Protein AF-A0AAW9XAP4-F1 (afdb_monomer)

Mean predicted aligned error: 9.4 Å

Secondary structure (DSSP, 8-state):
-HHHHHHHHHHHHHHHHHHHHHHHHHHHHHHHHHT-HHHHHHIIIIIHHHHHHHHHHHHHHHHHH-SS------HHHHHHHHHHHH---HHHHSS-HHHHHHSHHHHHHTT--S-HHHHHHHHHHHHHHHTT-S-TTS-S-----

Radius of gyration: 26.51 Å; Cα contacts (8 Å, |Δi|>4): 75; chains: 1; bounding box: 55×33×63 Å

Organism: Escherichia coli (NCBI:txid562)

pLDDT: mean 87.52, std 8.42, range [58.91, 95.94]

Sequence (145 aa):
KEEWKAEKASLSGTQTIKAELEQAKIAIEQARRVGDLARMSELQYGKIPELEKQLEIATQSEGKTMRLLRNKVTDAEIAEVLARWTGIPVARMMESEREKLLRMEQDLHQRVIGQNEAVEAVSNAIRRSRAGLSDPNRPIGSFLF

Solvent-accessible surface area (backbone atoms only — not comparable to full-atom values): 8538 Å² total; per-residue (Å²): 115,66,66,61,52,51,52,50,50,52,52,51,51,48,51,49,46,52,51,51,42,52,50,48,54,53,48,38,55,50,24,61,75,75,63,40,63,67,62,28,49,48,37,65,73,45,53,45,55,52,42,51,52,53,46,50,56,46,51,58,49,49,76,76,66,58,81,89,63,87,86,74,91,44,73,67,59,56,36,50,56,49,19,73,74,68,70,49,56,48,72,71,70,72,46,56,66,67,62,52,63,73,42,39,54,63,63,46,50,77,76,43,85,72,62,62,69,60,47,49,55,52,47,52,40,43,49,36,34,75,69,63,78,44,67,87,93,50,74,64,65,86,85,89,133

InterPro domains:
  IPR027417 P-loop containing nucleoside triphosphate hydrolase [G3DSA:3.40.50.300] (69-145)
  IPR027417 P-loop containing nucleoside triphosphate hydrolase [SSF52540] (2-87)
  IPR027417 P-loop containing nucleoside triphosphate hydrolase [SSF52540] (88-145)
  IPR050130 ATP-dependent Clp protease/Chaperone ClpA/ClpB [PTHR11638] (19-145)

Structure (mmCIF, N/CA/C/O backbone):
data_AF-A0AAW9XAP4-F1
#
_entry.id   AF-A0AAW9XAP4-F1
#
loop_
_atom_site.group_PDB
_atom_site.id
_atom_site.type_symbol
_atom_site.label_atom_id
_atom_site.label_alt_id
_atom_site.label_comp_id
_atom_site.label_asym_id
_atom_site.label_entity_id
_atom_site.label_seq_id
_atom_site.pdbx_PDB_ins_code
_atom_site.Cartn_x
_atom_site.Cartn_y
_atom_site.Cartn_z
_atom_site.occupancy
_atom_site.B_iso_or_equiv
_atom_site.auth_seq_id
_atom_site.auth_comp_id
_atom_site.auth_asym_id
_atom_site.auth_atom_id
_atom_site.pdbx_PDB_model_num
ATOM 1 N N . LYS A 1 1 ? -14.483 15.145 -27.804 1.00 61.25 1 LYS A N 1
ATOM 2 C CA . LYS A 1 1 ? -14.022 13.940 -28.554 1.00 61.25 1 LYS A CA 1
ATOM 3 C C . LYS A 1 1 ? -12.526 13.997 -28.862 1.00 61.25 1 LYS A C 1
ATOM 5 O O . LYS A 1 1 ? -11.894 12.952 -28.799 1.00 61.25 1 LYS A O 1
ATOM 10 N N . GLU A 1 2 ? -11.970 15.167 -29.185 1.00 75.81 2 GLU A N 1
ATOM 11 C CA . GLU A 1 2 ? -10.530 15.327 -29.453 1.00 75.81 2 GLU A CA 1
ATOM 12 C C . GLU A 1 2 ? -9.663 15.132 -28.203 1.00 75.81 2 GLU A C 1
ATOM 14 O O . GLU A 1 2 ? -8.706 14.371 -28.268 1.00 75.81 2 GLU A O 1
ATOM 19 N N . GLU A 1 3 ? -10.063 15.674 -27.048 1.00 73.75 3 GLU A N 1
ATOM 20 C CA . GLU A 1 3 ? -9.334 15.495 -25.777 1.00 73.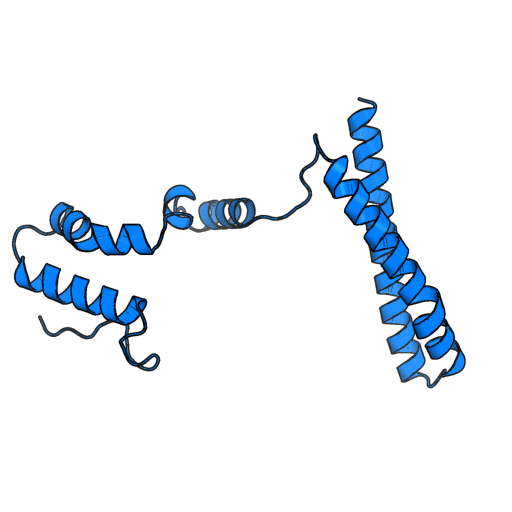75 3 GLU A CA 1
ATOM 21 C C . GLU A 1 3 ? -9.167 14.016 -25.385 1.00 73.75 3 GLU A C 1
ATOM 23 O O . GLU A 1 3 ? -8.063 13.574 -25.095 1.00 73.75 3 GLU A O 1
ATOM 28 N N . TRP A 1 4 ? -10.226 13.202 -25.488 1.00 77.56 4 TRP A N 1
ATOM 29 C CA . TRP A 1 4 ? -10.150 11.757 -25.218 1.00 77.56 4 TRP A CA 1
ATOM 30 C C . TRP A 1 4 ? -9.207 11.012 -26.175 1.00 77.56 4 TRP A C 1
ATOM 32 O O . TRP A 1 4 ? -8.500 10.091 -25.769 1.00 77.56 4 TRP A O 1
ATOM 42 N N . LYS A 1 5 ? -9.183 11.395 -27.460 1.00 79.62 5 LYS A N 1
ATOM 43 C CA . LYS A 1 5 ? -8.256 10.797 -28.433 1.00 79.62 5 LYS A CA 1
ATOM 44 C C . LYS A 1 5 ? -6.808 11.180 -28.122 1.00 79.62 5 LYS A C 1
ATOM 46 O O . LYS A 1 5 ? -5.938 10.324 -28.248 1.00 79.62 5 LYS A O 1
ATOM 51 N N . ALA A 1 6 ? -6.569 12.421 -27.699 1.00 78.50 6 ALA A N 1
ATOM 52 C CA . ALA A 1 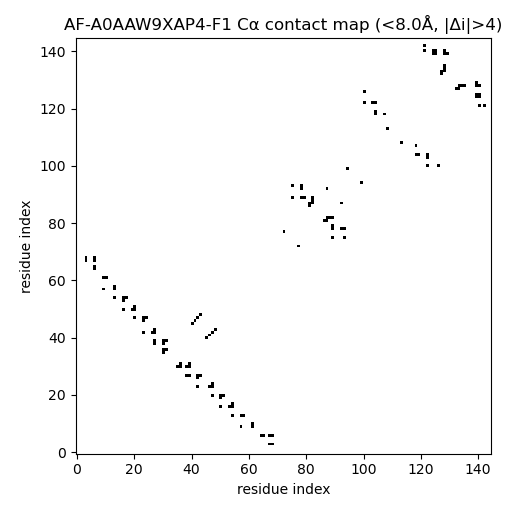6 ? -5.251 12.896 -27.290 1.00 78.50 6 ALA A CA 1
ATOM 53 C C . ALA A 1 6 ? -4.759 12.186 -26.016 1.00 78.50 6 ALA A C 1
ATOM 55 O O . ALA A 1 6 ? -3.637 11.684 -25.997 1.00 78.50 6 ALA A O 1
ATOM 56 N N . GLU A 1 7 ? -5.614 12.049 -24.997 1.00 73.94 7 GLU A N 1
ATOM 57 C CA . GLU A 1 7 ? -5.302 11.284 -23.780 1.00 73.94 7 GLU A CA 1
ATOM 58 C C . GLU A 1 7 ? -4.982 9.815 -24.105 1.00 73.94 7 GLU A C 1
ATOM 60 O O . GLU A 1 7 ? -3.968 9.279 -23.659 1.00 73.94 7 GLU A O 1
ATOM 65 N N . LYS A 1 8 ? -5.788 9.165 -24.955 1.00 79.56 8 LYS A N 1
ATOM 66 C CA . LYS A 1 8 ? -5.547 7.775 -25.373 1.00 79.56 8 LYS A CA 1
ATOM 67 C C . LYS A 1 8 ? -4.244 7.610 -26.164 1.00 79.56 8 LYS A C 1
ATOM 69 O O . LYS A 1 8 ? -3.553 6.610 -25.983 1.00 79.56 8 LYS A O 1
ATOM 74 N N . ALA A 1 9 ? -3.914 8.559 -27.039 1.00 80.75 9 ALA A N 1
ATOM 75 C CA . ALA A 1 9 ? -2.666 8.537 -27.800 1.00 80.75 9 ALA A CA 1
ATOM 76 C C . ALA A 1 9 ? -1.444 8.685 -26.881 1.00 80.75 9 ALA A C 1
ATOM 78 O O . ALA A 1 9 ? -0.481 7.937 -27.036 1.00 80.75 9 ALA A O 1
ATOM 79 N N . SER A 1 10 ? -1.521 9.581 -25.890 1.00 79.12 10 SER A N 1
ATOM 80 C CA . SER A 1 10 ? -0.480 9.752 -24.870 1.00 79.12 10 SER A CA 1
ATOM 81 C C . SER A 1 10 ? -0.247 8.455 -24.086 1.00 79.12 10 SER A C 1
ATOM 83 O O . SER A 1 10 ? 0.876 7.958 -24.032 1.00 79.12 10 SER A O 1
ATOM 85 N N . LEU A 1 11 ? -1.328 7.825 -23.604 1.00 79.12 11 LEU A N 1
ATOM 86 C CA . LEU A 1 11 ? -1.247 6.558 -22.870 1.00 79.12 11 LEU A CA 1
ATOM 87 C C . LEU A 1 11 ? -0.639 5.429 -23.715 1.00 79.12 11 LEU A C 1
ATOM 89 O O . LEU A 1 11 ? 0.183 4.653 -23.228 1.00 79.12 11 LEU A O 1
ATOM 93 N N . SER A 1 12 ? -1.040 5.335 -24.987 1.00 83.69 12 SER A N 1
ATOM 94 C CA . SER A 1 12 ? -0.496 4.336 -25.907 1.00 83.69 12 SER A CA 1
ATOM 95 C C . SER A 1 12 ? 1.006 4.529 -26.119 1.00 83.69 12 SER A C 1
ATOM 97 O O . SER A 1 12 ? 1.726 3.537 -26.151 1.00 83.69 12 SER A O 1
ATOM 99 N N . GLY A 1 13 ? 1.479 5.775 -26.229 1.00 85.06 13 GLY A N 1
ATOM 100 C CA . GLY A 1 13 ? 2.905 6.089 -26.364 1.00 85.06 13 GLY A CA 1
ATOM 101 C C . GLY A 1 13 ? 3.712 5.714 -25.119 1.00 85.06 13 GLY A C 1
ATOM 102 O O . GLY A 1 13 ? 4.763 5.084 -25.216 1.00 85.06 13 GLY A O 1
ATOM 103 N N . THR A 1 14 ? 3.196 6.007 -23.924 1.00 86.50 14 THR A N 1
ATOM 104 C CA . THR A 1 14 ? 3.836 5.577 -22.671 1.00 86.50 14 THR A CA 1
ATOM 105 C C . THR A 1 14 ? 3.877 4.052 -22.556 1.00 86.50 14 THR A C 1
ATOM 107 O O . THR A 1 14 ? 4.869 3.484 -22.096 1.00 86.50 14 THR A O 1
ATOM 110 N N . GLN A 1 15 ? 2.819 3.362 -22.995 1.00 87.19 15 GLN A N 1
ATOM 111 C CA . GLN A 1 15 ? 2.763 1.902 -22.982 1.00 87.19 15 GLN A CA 1
ATOM 112 C C . GLN A 1 15 ? 3.777 1.271 -23.946 1.00 87.19 15 GLN A C 1
ATOM 114 O O . GLN A 1 15 ? 4.417 0.287 -23.572 1.00 87.19 15 GLN A O 1
ATOM 119 N N . THR A 1 16 ? 3.973 1.836 -25.143 1.00 91.62 16 THR A N 1
ATOM 120 C CA . THR A 1 16 ? 4.997 1.349 -26.080 1.00 91.62 16 THR A CA 1
ATOM 121 C C . THR A 1 16 ? 6.405 1.563 -25.535 1.00 91.62 16 THR A C 1
ATOM 123 O O . THR A 1 16 ? 7.191 0.622 -25.553 1.00 91.62 16 THR A O 1
ATOM 126 N N . ILE A 1 17 ? 6.703 2.728 -24.943 1.00 90.88 17 ILE A N 1
ATOM 127 C CA . ILE A 1 17 ? 8.018 2.993 -24.327 1.00 90.88 17 ILE A CA 1
ATOM 128 C C . ILE A 1 17 ? 8.299 1.998 -23.188 1.00 90.88 17 ILE A C 1
ATOM 130 O O . ILE A 1 17 ? 9.394 1.444 -23.103 1.00 90.88 17 ILE A O 1
ATOM 134 N N . LYS A 1 18 ? 7.305 1.707 -22.332 1.00 90.19 18 LYS A N 1
ATOM 135 C CA . LYS A 1 18 ? 7.444 0.677 -21.283 1.00 90.19 18 LYS A CA 1
ATOM 136 C C . LYS A 1 18 ? 7.722 -0.709 -21.864 1.00 90.19 18 LYS A C 1
ATOM 138 O O . LYS A 1 18 ? 8.557 -1.429 -21.323 1.00 90.19 18 LYS A O 1
ATOM 143 N N . ALA A 1 19 ? 7.036 -1.083 -22.943 1.00 93.44 19 ALA A N 1
ATOM 144 C CA . ALA A 1 19 ? 7.246 -2.369 -23.602 1.00 93.44 19 ALA A CA 1
ATOM 145 C C . ALA A 1 19 ? 8.651 -2.475 -24.220 1.00 93.44 19 ALA A C 1
ATOM 147 O O . ALA A 1 19 ? 9.309 -3.502 -24.069 1.00 93.44 19 ALA A O 1
ATOM 148 N N . GLU A 1 20 ? 9.137 -1.408 -24.858 1.00 92.94 20 GLU A N 1
ATOM 149 C CA . GLU A 1 20 ? 10.491 -1.339 -25.416 1.00 92.94 20 GLU A CA 1
ATOM 150 C C . GLU A 1 20 ? 11.571 -1.398 -24.330 1.00 92.94 20 GLU A C 1
ATOM 152 O O . GLU A 1 20 ? 12.580 -2.085 -24.504 1.00 92.94 20 GLU A O 1
ATOM 157 N N . LEU A 1 21 ? 11.349 -0.728 -23.193 1.00 93.69 21 LEU A N 1
ATOM 158 C CA . LEU A 1 21 ? 12.241 -0.784 -22.035 1.00 93.69 21 LEU A CA 1
ATOM 159 C C . LEU A 1 21 ? 12.323 -2.205 -21.466 1.00 93.69 21 LEU A C 1
ATOM 161 O O . LEU A 1 21 ? 13.416 -2.693 -21.184 1.00 93.69 21 LEU A O 1
ATOM 165 N N . GLU A 1 22 ? 11.186 -2.888 -21.335 1.00 93.88 22 GLU A N 1
ATOM 166 C CA . GLU A 1 22 ? 11.151 -4.278 -20.876 1.00 93.88 22 GLU A CA 1
ATOM 167 C C . GLU A 1 22 ? 11.864 -5.212 -21.862 1.00 93.88 22 GLU A C 1
ATOM 169 O O . GLU A 1 22 ? 12.677 -6.044 -21.465 1.00 93.88 22 GLU A O 1
ATOM 174 N N . GLN A 1 23 ? 11.659 -5.021 -23.167 1.00 94.56 23 GLN A N 1
ATOM 175 C CA . GLN A 1 23 ? 12.400 -5.755 -24.193 1.00 94.56 23 GLN A CA 1
ATOM 176 C C . GLN A 1 23 ? 13.909 -5.511 -24.111 1.00 94.56 23 GLN A C 1
ATOM 178 O O . GLN A 1 23 ? 14.687 -6.453 -24.260 1.00 94.56 23 GLN A O 1
ATOM 183 N N . ALA A 1 24 ? 14.338 -4.272 -23.859 1.00 92.75 24 ALA A N 1
ATOM 184 C CA . ALA A 1 24 ? 15.748 -3.939 -23.683 1.00 92.75 24 ALA A CA 1
ATOM 185 C C . ALA A 1 24 ? 16.344 -4.619 -22.437 1.00 92.75 24 ALA A C 1
ATOM 187 O O . ALA A 1 24 ? 17.468 -5.122 -22.497 1.00 92.75 24 ALA A O 1
ATOM 188 N N . LYS A 1 25 ? 15.578 -4.711 -21.342 1.00 92.25 25 LYS A N 1
ATOM 189 C CA . LYS A 1 25 ? 15.963 -5.464 -20.137 1.00 92.25 25 LYS A CA 1
ATOM 190 C C . LYS A 1 25 ? 16.039 -6.966 -20.401 1.00 92.25 25 LYS A C 1
ATOM 192 O O . LYS A 1 25 ? 17.009 -7.602 -20.022 1.00 92.25 25 LYS A O 1
ATOM 197 N N . ILE A 1 26 ? 15.092 -7.551 -21.124 1.00 94.94 26 ILE A N 1
ATOM 198 C CA . ILE A 1 26 ? 15.183 -8.969 -21.505 1.00 94.94 26 ILE A CA 1
ATOM 199 C C . ILE A 1 26 ? 16.408 -9.206 -22.405 1.00 94.94 26 ILE A C 1
ATOM 201 O O . ILE A 1 26 ? 17.143 -10.178 -22.222 1.00 94.94 26 ILE A O 1
ATOM 205 N N . ALA A 1 27 ? 16.675 -8.299 -23.346 1.00 92.81 27 ALA A N 1
ATOM 206 C CA . ALA A 1 27 ? 17.818 -8.390 -24.246 1.00 92.81 27 ALA A CA 1
ATOM 207 C C . ALA A 1 27 ? 19.165 -8.297 -23.506 1.00 92.81 27 ALA A C 1
ATOM 209 O O . ALA A 1 27 ? 20.102 -8.999 -23.886 1.00 92.81 27 ALA A O 1
ATOM 210 N N . ILE A 1 28 ? 19.269 -7.504 -22.427 1.00 93.81 28 ILE A N 1
ATOM 211 C CA . ILE A 1 28 ? 20.492 -7.462 -21.607 1.00 93.81 28 ILE A CA 1
ATOM 212 C C . ILE A 1 28 ? 20.727 -8.791 -20.884 1.00 93.81 28 ILE A C 1
ATOM 214 O O . ILE A 1 28 ? 21.861 -9.268 -20.825 1.00 93.81 28 ILE A O 1
ATOM 218 N N . GLU A 1 29 ? 19.666 -9.438 -20.387 1.00 92.62 29 GLU A N 1
ATOM 219 C CA . GLU A 1 29 ? 19.779 -10.752 -19.755 1.00 92.62 29 GLU A CA 1
ATOM 220 C C . GLU A 1 29 ? 20.188 -11.827 -20.760 1.00 92.62 29 GLU A C 1
ATOM 222 O O . GLU A 1 29 ? 21.009 -12.689 -20.449 1.00 92.62 29 GLU A O 1
ATOM 227 N N . GLN A 1 30 ? 19.641 -11.777 -21.975 1.00 93.88 30 GLN A N 1
ATOM 228 C CA . GLN A 1 30 ? 20.016 -12.690 -23.052 1.00 93.88 30 GLN A CA 1
ATOM 229 C C . GLN A 1 30 ? 21.477 -12.495 -23.465 1.00 93.88 30 GLN A C 1
ATOM 231 O O . GLN A 1 30 ? 22.226 -13.471 -23.515 1.00 93.88 30 GLN A O 1
ATOM 236 N N . ALA A 1 31 ? 21.909 -11.250 -23.678 1.00 91.94 31 ALA A N 1
ATOM 237 C CA . ALA A 1 31 ? 23.296 -10.929 -24.002 1.00 91.94 31 ALA A CA 1
ATOM 238 C C . ALA A 1 31 ? 24.255 -11.389 -22.890 1.00 91.94 31 ALA A C 1
ATOM 240 O O . ALA A 1 31 ? 25.306 -11.962 -23.179 1.00 91.94 31 ALA A O 1
ATOM 241 N N . ARG A 1 32 ? 23.844 -11.272 -21.619 1.00 90.62 32 ARG A N 1
ATOM 242 C CA . ARG A 1 32 ? 24.590 -11.801 -20.468 1.00 90.62 32 ARG A CA 1
ATOM 243 C C . ARG A 1 32 ? 24.731 -13.322 -20.491 1.00 90.62 32 ARG A C 1
ATOM 245 O O . ARG A 1 32 ? 25.792 -13.825 -20.138 1.00 90.62 32 ARG A O 1
ATOM 252 N N . ARG A 1 33 ? 23.690 -14.058 -20.894 1.00 93.06 33 ARG A N 1
ATOM 253 C CA . ARG A 1 33 ? 23.729 -15.532 -20.993 1.00 93.06 33 ARG A CA 1
ATOM 254 C C . ARG A 1 33 ? 24.631 -16.019 -22.126 1.00 93.06 33 ARG A C 1
ATOM 256 O O . ARG A 1 33 ? 25.281 -17.044 -21.970 1.00 93.06 33 ARG A O 1
ATOM 263 N N . VAL A 1 34 ? 24.657 -15.299 -23.246 1.00 94.00 34 VAL A N 1
ATOM 264 C CA . VAL A 1 34 ? 25.459 -15.652 -24.433 1.00 94.00 34 VAL A CA 1
ATOM 265 C C . VAL A 1 34 ? 26.892 -15.097 -24.347 1.00 94.00 34 VAL A C 1
ATOM 267 O O . VAL A 1 34 ? 27.768 -15.542 -25.080 1.00 94.00 34 VAL A O 1
ATOM 270 N N . GLY A 1 35 ? 27.160 -14.173 -23.418 1.00 91.69 35 GLY A N 1
ATOM 271 C CA . GLY A 1 35 ? 28.481 -13.572 -23.217 1.00 91.69 35 GLY A CA 1
ATOM 272 C C . GLY A 1 35 ? 28.802 -12.427 -24.184 1.00 91.69 35 GLY A C 1
ATOM 273 O O . GLY A 1 35 ? 29.971 -12.096 -24.369 1.00 91.69 35 GLY A O 1
ATOM 274 N N . ASP A 1 36 ? 27.788 -11.810 -24.796 1.00 92.75 36 ASP A N 1
ATOM 275 C CA . ASP A 1 36 ? 27.963 -10.674 -25.708 1.00 92.75 36 ASP A CA 1
ATOM 276 C C . ASP A 1 36 ? 28.099 -9.355 -24.928 1.00 92.75 36 ASP A C 1
ATOM 278 O O . ASP A 1 36 ? 27.132 -8.634 -24.664 1.00 92.75 36 ASP A O 1
ATOM 282 N N . LEU A 1 37 ? 29.338 -9.045 -24.542 1.00 90.69 37 LEU A N 1
ATOM 283 C CA . LEU A 1 37 ? 29.680 -7.857 -23.757 1.00 90.69 37 LEU A CA 1
ATOM 284 C C . LEU A 1 37 ? 29.469 -6.541 -24.522 1.00 90.69 37 LEU A C 1
ATOM 286 O O . LEU A 1 37 ? 29.166 -5.517 -23.904 1.00 90.69 37 LEU A O 1
ATOM 290 N N . ALA A 1 38 ? 29.609 -6.554 -25.851 1.00 91.25 38 ALA A N 1
ATOM 291 C CA . ALA A 1 38 ? 29.421 -5.363 -26.674 1.00 91.25 38 ALA A CA 1
ATOM 292 C C . ALA A 1 38 ? 27.945 -4.953 -26.675 1.00 91.25 38 ALA A C 1
ATOM 294 O O . ALA A 1 38 ? 27.614 -3.804 -26.366 1.00 91.25 38 ALA A O 1
ATOM 295 N N . ARG A 1 39 ? 27.052 -5.921 -26.918 1.00 88.44 39 ARG A N 1
ATOM 296 C CA . ARG A 1 39 ? 25.607 -5.689 -26.905 1.00 88.44 39 ARG A CA 1
ATOM 297 C C . ARG A 1 39 ? 25.086 -5.331 -25.517 1.00 88.44 39 ARG A C 1
ATOM 299 O O . ARG A 1 39 ? 24.201 -4.485 -25.401 1.00 88.44 39 ARG A O 1
ATOM 306 N N . MET A 1 40 ? 25.646 -5.927 -24.462 1.00 91.69 40 MET A N 1
ATOM 307 C CA . MET A 1 40 ? 25.321 -5.545 -23.085 1.00 91.69 40 MET A CA 1
ATOM 308 C C . MET A 1 40 ? 25.639 -4.075 -22.810 1.00 91.69 40 MET A C 1
ATOM 310 O O . MET A 1 40 ? 24.780 -3.366 -22.293 1.00 91.69 40 MET A O 1
ATOM 314 N N . SER A 1 41 ? 26.838 -3.611 -23.175 1.00 91.88 41 SER A N 1
ATOM 315 C CA . SER A 1 41 ? 27.266 -2.228 -22.931 1.00 91.88 41 SER A CA 1
ATOM 316 C C . SER A 1 41 ? 26.396 -1.214 -23.684 1.00 91.88 41 SER A C 1
ATOM 318 O O . SER A 1 41 ? 25.938 -0.231 -23.100 1.00 91.88 41 SER A O 1
ATOM 320 N N . GLU A 1 42 ? 26.085 -1.489 -24.955 1.00 92.19 42 GLU A N 1
ATOM 321 C CA . GLU A 1 42 ? 25.204 -0.647 -25.776 1.00 92.19 42 GLU A CA 1
ATOM 322 C C . GLU A 1 42 ? 23.800 -0.509 -25.161 1.00 92.19 42 GLU A C 1
ATOM 324 O O . GLU A 1 42 ? 23.247 0.591 -25.075 1.00 92.19 42 GLU A O 1
ATOM 329 N N . LEU A 1 43 ? 23.219 -1.619 -24.694 1.00 91.56 43 LEU A N 1
ATOM 330 C CA . LEU A 1 43 ? 21.900 -1.607 -24.063 1.00 91.56 43 LEU A CA 1
ATOM 331 C C . LEU A 1 43 ? 21.933 -0.922 -22.693 1.00 91.56 43 LEU A C 1
ATOM 333 O O . LEU A 1 43 ? 21.051 -0.117 -22.404 1.00 91.56 43 LEU A O 1
ATOM 337 N N . GLN A 1 44 ? 22.945 -1.213 -21.873 1.00 90.06 44 GLN A N 1
ATOM 338 C CA . GLN A 1 44 ? 23.057 -0.719 -20.501 1.00 90.06 44 GLN A CA 1
ATOM 339 C C . GLN A 1 44 ? 23.323 0.784 -20.422 1.00 90.06 44 GLN A C 1
ATOM 341 O O . GLN A 1 44 ? 22.760 1.451 -19.559 1.00 90.06 44 GLN A O 1
ATOM 346 N N . TYR A 1 45 ? 24.181 1.311 -21.297 1.00 90.88 45 TYR A N 1
ATOM 347 C CA . TYR A 1 45 ? 24.624 2.707 -21.237 1.00 90.88 45 TYR A CA 1
ATOM 348 C C . TYR A 1 45 ? 24.033 3.592 -22.338 1.00 90.88 45 TYR A C 1
ATOM 350 O O . TYR A 1 45 ? 24.107 4.813 -22.224 1.00 90.88 45 TYR A O 1
ATOM 358 N N . GLY A 1 46 ? 23.445 3.008 -23.383 1.00 92.19 46 GLY A N 1
ATOM 359 C CA . GLY A 1 46 ? 22.771 3.743 -24.453 1.00 92.19 46 GLY A CA 1
ATOM 360 C C . GLY A 1 46 ? 21.256 3.645 -24.337 1.00 92.19 46 GLY A C 1
ATOM 361 O O . GLY A 1 46 ? 20.587 4.575 -23.889 1.00 92.19 46 GLY A O 1
ATOM 362 N N . LYS A 1 47 ? 20.712 2.491 -24.734 1.00 90.31 47 LYS A N 1
ATOM 363 C CA . LYS A 1 47 ? 19.274 2.354 -25.007 1.00 90.31 47 LYS A CA 1
ATOM 364 C C . LYS A 1 47 ? 18.394 2.389 -23.751 1.00 90.31 47 LYS A C 1
ATOM 366 O O . LYS A 1 47 ? 17.337 3.013 -23.774 1.00 90.31 47 LYS A O 1
ATOM 371 N N . ILE A 1 48 ? 18.799 1.729 -22.663 1.00 92.38 48 ILE A N 1
ATOM 372 C CA . ILE A 1 48 ? 18.011 1.687 -21.418 1.00 92.38 48 ILE A CA 1
ATOM 373 C C . ILE A 1 48 ? 17.903 3.084 -20.779 1.00 92.38 48 ILE A C 1
ATOM 375 O O . ILE A 1 48 ? 16.771 3.520 -20.565 1.00 92.38 48 ILE A O 1
ATOM 379 N N . PRO A 1 49 ? 19.003 3.833 -20.548 1.00 94.38 49 PRO A N 1
ATOM 380 C CA . PRO A 1 49 ? 18.916 5.180 -19.979 1.00 94.38 49 PRO A CA 1
ATOM 381 C C . PRO A 1 49 ? 18.108 6.158 -20.842 1.00 94.38 49 PRO A C 1
ATOM 383 O O . PRO A 1 49 ? 17.396 7.013 -20.315 1.00 94.38 49 PRO A O 1
ATOM 386 N N . GLU A 1 50 ? 18.193 6.037 -22.171 1.00 92.75 50 GLU A N 1
ATOM 387 C CA . GLU A 1 50 ? 17.397 6.854 -23.090 1.00 92.75 50 GLU A CA 1
ATOM 388 C C . GLU A 1 50 ? 15.895 6.576 -22.936 1.00 92.75 50 GLU A C 1
ATOM 390 O O . GLU A 1 50 ? 15.111 7.512 -22.756 1.00 92.75 50 GLU A O 1
ATOM 395 N N . LEU A 1 51 ? 15.499 5.299 -22.946 1.00 92.50 51 LEU A N 1
ATOM 396 C CA . LEU A 1 51 ? 14.105 4.883 -22.773 1.00 92.50 51 LEU A CA 1
ATOM 397 C C . LEU A 1 51 ? 13.563 5.238 -21.382 1.00 92.50 51 LEU A C 1
ATOM 399 O O . LEU A 1 51 ? 12.415 5.663 -21.270 1.00 92.50 51 LEU A O 1
ATOM 403 N N . GLU A 1 52 ? 14.374 5.125 -20.327 1.00 90.56 52 GLU A N 1
ATOM 404 C CA . GLU A 1 52 ? 13.996 5.548 -18.971 1.00 90.56 52 GLU A CA 1
ATOM 405 C C . GLU A 1 52 ? 13.734 7.056 -18.903 1.00 90.56 52 GLU A C 1
ATOM 407 O O . GLU A 1 52 ? 12.708 7.483 -18.369 1.00 90.56 52 GLU A O 1
ATOM 412 N N . LYS A 1 53 ? 14.599 7.868 -19.521 1.00 92.06 53 LYS A N 1
ATOM 413 C CA . LYS A 1 53 ? 14.413 9.322 -19.589 1.00 92.06 53 LYS A CA 1
ATOM 414 C C . LYS A 1 53 ? 13.167 9.704 -20.392 1.00 92.06 53 LYS A C 1
ATOM 416 O O . LYS A 1 53 ? 12.409 10.579 -19.976 1.00 92.06 53 LYS A O 1
ATOM 421 N N . GLN A 1 54 ? 12.936 9.056 -21.535 1.00 88.94 54 GLN A N 1
ATOM 422 C CA . GLN A 1 54 ? 11.728 9.273 -22.339 1.00 88.94 54 GLN A CA 1
ATOM 423 C C . GLN A 1 54 ? 10.463 8.883 -21.565 1.00 88.94 54 GLN A C 1
ATOM 425 O O . GLN A 1 54 ? 9.472 9.618 -21.591 1.00 88.94 54 GLN A O 1
ATOM 430 N N . LEU A 1 55 ? 10.509 7.772 -20.824 1.00 89.31 55 LEU A N 1
ATOM 431 C CA . LEU A 1 55 ? 9.408 7.315 -19.984 1.00 89.31 55 LEU A CA 1
ATOM 432 C C . LEU A 1 55 ? 9.092 8.308 -18.862 1.00 89.31 55 LEU A C 1
ATOM 434 O O . LEU A 1 55 ? 7.920 8.573 -18.590 1.00 89.31 55 LEU A O 1
ATOM 438 N N . GLU A 1 56 ? 10.112 8.875 -18.218 1.00 87.44 56 GLU A N 1
ATOM 439 C CA . GLU A 1 56 ? 9.928 9.866 -17.158 1.00 87.44 56 GLU A CA 1
ATOM 440 C C . GLU A 1 56 ? 9.250 11.139 -17.689 1.00 87.44 56 GLU A C 1
ATOM 442 O O . GLU A 1 56 ? 8.266 11.605 -17.110 1.00 87.44 56 GLU A O 1
ATOM 447 N N . ILE A 1 57 ? 9.702 11.651 -18.839 1.00 86.38 57 ILE A N 1
ATOM 448 C CA . ILE A 1 57 ? 9.110 12.826 -19.502 1.00 86.38 57 ILE A CA 1
ATOM 449 C C . ILE A 1 57 ? 7.646 12.562 -19.890 1.00 86.38 57 ILE A C 1
ATOM 451 O O . ILE A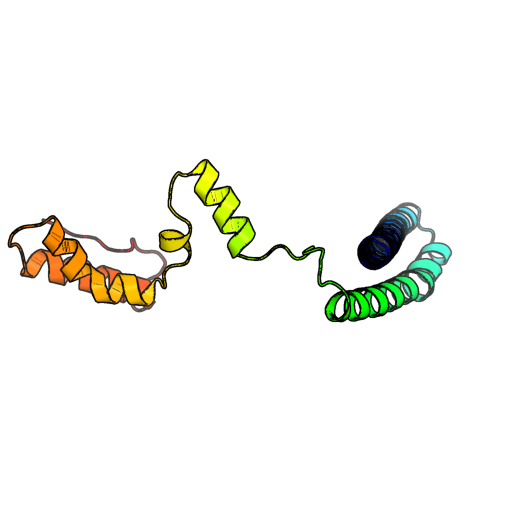 1 57 ? 6.772 13.406 -19.653 1.00 86.38 57 ILE A O 1
ATOM 455 N N . ALA A 1 58 ? 7.362 11.386 -20.458 1.00 83.56 58 ALA A N 1
ATOM 456 C CA . ALA A 1 58 ? 6.007 10.981 -20.821 1.00 83.56 58 ALA A CA 1
ATOM 457 C C . ALA A 1 58 ? 5.102 10.881 -19.580 1.00 83.56 58 ALA A C 1
ATOM 459 O O . ALA A 1 58 ? 4.017 11.463 -19.551 1.00 83.56 58 ALA A O 1
ATOM 460 N N . THR A 1 59 ? 5.584 10.256 -18.502 1.00 79.38 59 THR A N 1
ATOM 461 C CA . THR A 1 59 ? 4.825 10.069 -17.252 1.00 79.38 59 THR A CA 1
ATOM 462 C C . THR A 1 59 ? 4.550 11.397 -16.530 1.00 79.38 59 THR A C 1
ATOM 464 O O . THR A 1 59 ? 3.457 11.603 -15.996 1.00 79.38 59 THR A O 1
ATOM 467 N N . GLN A 1 60 ? 5.503 12.337 -16.528 1.00 77.75 60 GLN A N 1
ATOM 468 C CA . GLN A 1 60 ? 5.288 13.683 -15.977 1.00 77.75 60 GLN A CA 1
ATOM 469 C C . GLN A 1 60 ? 4.235 14.471 -16.768 1.00 77.75 60 GLN A C 1
ATOM 471 O O . GLN A 1 60 ? 3.450 15.221 -16.182 1.00 77.75 60 GLN A O 1
ATOM 476 N N . SER A 1 61 ? 4.196 14.282 -18.088 1.00 71.12 61 SER A N 1
ATOM 477 C CA . SER A 1 61 ? 3.206 14.912 -18.965 1.00 71.12 61 SER A CA 1
ATOM 478 C C . SER A 1 61 ? 1.807 14.324 -18.741 1.00 71.12 61 SER A C 1
ATOM 480 O O . SER A 1 61 ? 0.841 15.075 -18.609 1.00 71.12 61 SER A O 1
ATOM 482 N N . GLU A 1 62 ? 1.690 13.003 -18.566 1.00 66.56 62 GLU A N 1
ATOM 483 C CA . GLU A 1 62 ? 0.424 12.345 -18.202 1.00 66.56 62 GLU A CA 1
ATOM 484 C C . GLU A 1 62 ? -0.168 12.887 -16.892 1.00 66.56 62 GLU A C 1
ATOM 486 O O . GLU A 1 62 ? -1.373 13.121 -16.806 1.00 66.56 62 GLU A O 1
ATOM 491 N N . GLY A 1 63 ? 0.670 13.162 -15.885 1.00 61.38 63 GLY A N 1
ATOM 492 C CA . GLY A 1 63 ? 0.224 13.700 -14.595 1.00 61.38 63 GLY A CA 1
ATOM 493 C C . GLY A 1 63 ? -0.443 15.081 -14.664 1.00 61.38 63 GLY A C 1
ATOM 494 O O . GLY A 1 63 ? -1.199 15.423 -13.756 1.00 61.38 63 GLY A O 1
ATOM 495 N N . LYS A 1 64 ? -0.191 15.865 -15.723 1.00 60.75 64 LYS A N 1
ATOM 496 C CA . LYS A 1 64 ? -0.799 17.191 -15.943 1.00 60.75 64 LYS A CA 1
ATOM 497 C C . LYS A 1 64 ? -2.004 17.159 -16.887 1.00 60.75 64 LYS A C 1
ATOM 499 O O . LYS A 1 64 ? -2.849 18.046 -16.799 1.00 60.75 64 LYS A O 1
ATOM 504 N N . THR A 1 65 ? -2.078 16.177 -17.785 1.00 58.91 65 THR A N 1
ATOM 505 C CA . THR A 1 65 ? -3.037 16.180 -18.904 1.00 58.91 65 THR A CA 1
ATOM 506 C C . THR A 1 65 ? -4.224 15.235 -18.708 1.00 58.91 65 THR A C 1
ATOM 508 O O . THR A 1 65 ? -5.269 15.467 -19.306 1.00 58.91 65 THR A O 1
ATOM 511 N N . MET A 1 66 ? -4.114 14.199 -17.871 1.00 60.72 66 MET A N 1
ATOM 512 C CA . MET A 1 66 ? -5.165 13.182 -17.733 1.00 60.72 66 MET A CA 1
ATOM 513 C C . MET A 1 66 ? -6.329 13.665 -16.854 1.00 60.72 66 MET A C 1
ATOM 515 O O . MET A 1 66 ? -6.263 13.599 -15.623 1.00 60.72 66 MET A O 1
ATOM 519 N N . ARG A 1 67 ? -7.412 14.144 -17.481 1.00 63.94 67 ARG A N 1
ATOM 520 C CA . ARG A 1 67 ? -8.637 14.588 -16.792 1.00 63.94 67 ARG A CA 1
ATOM 521 C C . ARG A 1 67 ? -9.803 13.626 -17.006 1.00 63.94 67 ARG A C 1
ATOM 523 O O . ARG A 1 67 ? -10.628 13.489 -16.103 1.00 63.94 67 ARG A O 1
ATOM 530 N N . LEU A 1 68 ? -9.884 12.974 -18.170 1.00 68.88 68 LEU A N 1
ATOM 531 C CA . LEU A 1 68 ? -10.990 12.073 -18.518 1.00 68.88 68 LEU A CA 1
ATOM 532 C C . LEU A 1 68 ? -10.662 10.605 -18.223 1.00 68.88 68 LEU A C 1
ATOM 534 O O . LEU A 1 68 ? -11.566 9.845 -17.874 1.00 68.88 68 LEU A O 1
ATOM 538 N N . LEU A 1 69 ? -9.394 10.203 -18.329 1.00 66.50 69 LEU A N 1
ATOM 539 C CA . LEU A 1 69 ? -8.948 8.841 -18.049 1.00 66.50 69 LEU A CA 1
ATOM 540 C C . LEU A 1 69 ? -8.110 8.762 -16.765 1.00 66.50 69 LEU A C 1
ATOM 542 O O . LEU A 1 69 ? -7.034 9.344 -16.665 1.00 66.50 69 LEU A O 1
ATOM 546 N N . ARG A 1 70 ? -8.578 7.987 -15.782 1.00 67.69 70 ARG A N 1
ATOM 547 C CA . ARG A 1 70 ? -7.778 7.608 -14.609 1.00 67.69 70 ARG A CA 1
ATOM 548 C C . ARG A 1 70 ? -7.068 6.288 -14.894 1.00 67.69 70 ARG A C 1
ATOM 550 O O . ARG A 1 70 ? -7.722 5.277 -15.110 1.00 67.69 70 ARG A O 1
ATOM 557 N N . ASN A 1 71 ? -5.738 6.313 -14.915 1.00 71.12 71 ASN A N 1
ATOM 558 C CA . ASN A 1 71 ? -4.879 5.145 -15.146 1.00 71.12 71 ASN A CA 1
ATOM 559 C C . ASN A 1 71 ? -4.059 4.738 -13.905 1.00 71.12 71 ASN A C 1
ATOM 561 O O . ASN A 1 71 ? -3.239 3.825 -13.985 1.00 71.12 71 ASN A O 1
ATOM 565 N N . LYS A 1 72 ? -4.237 5.430 -12.772 1.00 74.94 72 LYS A N 1
ATOM 566 C CA . LYS A 1 72 ? -3.506 5.162 -11.531 1.00 74.94 72 LYS A CA 1
ATOM 567 C C . LYS A 1 72 ? -4.342 4.296 -10.607 1.00 74.94 72 LYS A C 1
ATOM 569 O O . LYS A 1 72 ? -5.344 4.773 -10.086 1.00 74.94 72 LYS A O 1
ATOM 574 N N . VAL A 1 73 ? -3.850 3.088 -10.346 1.00 82.25 73 VAL A N 1
ATOM 575 C CA . VAL A 1 73 ? -4.432 2.214 -9.331 1.00 82.25 73 VAL A CA 1
ATOM 576 C C . VAL A 1 73 ? -4.168 2.802 -7.953 1.00 82.25 73 VAL A C 1
ATOM 578 O O . VAL A 1 73 ? -3.016 2.990 -7.564 1.00 82.25 73 VAL A O 1
ATOM 581 N N . THR A 1 74 ? -5.242 3.138 -7.243 1.00 87.12 74 THR A N 1
ATOM 582 C CA . THR A 1 74 ? -5.197 3.690 -5.882 1.00 87.12 74 THR A CA 1
ATOM 583 C C . THR A 1 74 ? -5.791 2.707 -4.882 1.00 87.12 74 THR A C 1
ATOM 585 O O . THR A 1 74 ? -6.500 1.774 -5.260 1.00 87.12 74 THR A O 1
ATOM 588 N N . ASP A 1 75 ? -5.562 2.953 -3.593 1.00 86.25 75 ASP A N 1
ATOM 589 C CA . ASP A 1 75 ? -6.115 2.149 -2.497 1.00 86.25 75 ASP A CA 1
ATOM 590 C C . ASP A 1 75 ? -7.643 2.007 -2.587 1.00 86.25 75 ASP A C 1
ATOM 592 O O . ASP A 1 75 ? -8.194 0.963 -2.243 1.00 86.25 75 ASP A O 1
ATOM 596 N N . ALA A 1 76 ? -8.332 3.027 -3.113 1.00 85.06 76 ALA A N 1
ATOM 597 C CA . ALA A 1 76 ? -9.776 3.002 -3.324 1.00 85.06 76 ALA A CA 1
ATOM 598 C C . ALA A 1 76 ? -10.201 1.973 -4.388 1.00 85.06 76 ALA A C 1
ATOM 600 O O . ALA A 1 76 ? -11.197 1.278 -4.201 1.00 85.06 76 ALA A O 1
ATOM 601 N N . GLU A 1 77 ? -9.436 1.839 -5.477 1.00 85.38 77 GLU A N 1
ATOM 602 C CA . GLU A 1 77 ? -9.715 0.858 -6.535 1.00 85.38 77 GLU A CA 1
ATOM 603 C C . GLU A 1 77 ? -9.472 -0.569 -6.032 1.00 85.38 77 GLU A C 1
ATOM 605 O O . GLU A 1 77 ? -10.273 -1.470 -6.279 1.00 85.38 77 GLU A O 1
ATOM 610 N N . ILE A 1 78 ? -8.405 -0.765 -5.251 1.00 87.25 78 ILE A N 1
ATOM 611 C CA . ILE A 1 78 ? -8.114 -2.051 -4.605 1.00 87.25 78 ILE A CA 1
ATOM 612 C C . ILE A 1 78 ? -9.234 -2.413 -3.620 1.00 87.25 78 ILE A C 1
ATOM 614 O O . ILE A 1 78 ? -9.726 -3.546 -3.620 1.00 87.25 78 ILE A O 1
ATOM 618 N N . ALA A 1 79 ? -9.669 -1.451 -2.802 1.00 88.25 79 ALA A N 1
ATOM 619 C CA . ALA A 1 79 ? -10.741 -1.654 -1.840 1.00 88.25 79 ALA A CA 1
ATOM 620 C C . ALA A 1 79 ? -12.075 -1.989 -2.521 1.00 88.25 79 ALA A C 1
ATOM 622 O O . ALA A 1 79 ? -12.807 -2.830 -2.009 1.00 88.25 79 ALA A O 1
ATOM 623 N N . GLU A 1 80 ? -12.390 -1.405 -3.682 1.00 87.12 80 GLU A N 1
ATOM 624 C CA . GLU A 1 80 ? -13.605 -1.739 -4.436 1.00 87.12 80 GLU A CA 1
ATOM 625 C C . GLU A 1 80 ? -13.611 -3.206 -4.896 1.00 87.12 80 GLU A C 1
ATOM 627 O O . GLU A 1 80 ? -14.615 -3.911 -4.744 1.00 87.12 80 GLU A O 1
ATOM 632 N N . VAL A 1 81 ? -12.480 -3.689 -5.419 1.00 89.06 81 VAL A N 1
ATOM 633 C CA . VAL A 1 81 ? -12.336 -5.088 -5.846 1.00 89.06 81 VAL A CA 1
ATOM 634 C C . VAL A 1 81 ? -12.494 -6.033 -4.654 1.00 89.06 81 VAL A C 1
ATOM 636 O O . VAL A 1 81 ? -13.277 -6.984 -4.716 1.00 89.06 81 VAL A O 1
ATOM 639 N N . LEU A 1 82 ? -11.814 -5.745 -3.541 1.00 86.81 82 LEU A N 1
ATOM 640 C CA . LEU A 1 82 ? -11.911 -6.552 -2.323 1.00 86.81 82 LEU A CA 1
ATOM 641 C C . LEU A 1 82 ? -13.307 -6.507 -1.698 1.00 86.81 82 LEU A C 1
ATOM 643 O O . LEU A 1 82 ? -13.792 -7.534 -1.224 1.00 86.81 82 LEU A O 1
ATOM 647 N N . ALA A 1 83 ? -13.984 -5.361 -1.723 1.00 91.25 83 ALA A N 1
ATOM 648 C CA . ALA A 1 83 ? -15.352 -5.223 -1.239 1.00 91.25 83 ALA A CA 1
ATOM 649 C C . ALA A 1 83 ? -16.316 -6.104 -2.041 1.00 91.25 83 ALA A C 1
ATOM 651 O O . ALA A 1 83 ? -17.165 -6.780 -1.460 1.00 91.25 83 ALA A O 1
ATOM 652 N N . ARG A 1 84 ? -16.148 -6.168 -3.369 1.00 89.06 84 ARG A N 1
ATOM 653 C CA . ARG A 1 84 ? -16.955 -7.038 -4.239 1.00 89.06 84 ARG A CA 1
ATOM 654 C C . ARG A 1 84 ? -16.759 -8.521 -3.923 1.00 89.06 84 ARG A C 1
ATOM 656 O O . ARG A 1 84 ? -17.705 -9.290 -4.050 1.00 89.06 84 ARG A O 1
ATOM 663 N N . TRP A 1 85 ? -15.555 -8.924 -3.522 1.00 90.25 85 TRP A N 1
ATOM 664 C CA . TRP A 1 85 ? -15.251 -10.317 -3.181 1.00 90.25 85 TRP A CA 1
ATOM 665 C C . TRP A 1 85 ? -15.666 -10.696 -1.759 1.00 90.25 85 TRP A C 1
ATOM 667 O O . TRP A 1 85 ? -16.171 -11.791 -1.537 1.00 90.25 85 TRP A O 1
ATOM 677 N N . THR A 1 86 ? -15.443 -9.804 -0.794 1.00 90.69 86 THR A N 1
ATOM 678 C CA . THR A 1 86 ? -15.648 -10.076 0.640 1.00 90.69 86 THR A CA 1
ATOM 679 C C . THR A 1 86 ? -17.036 -9.684 1.141 1.00 90.69 86 THR A C 1
ATO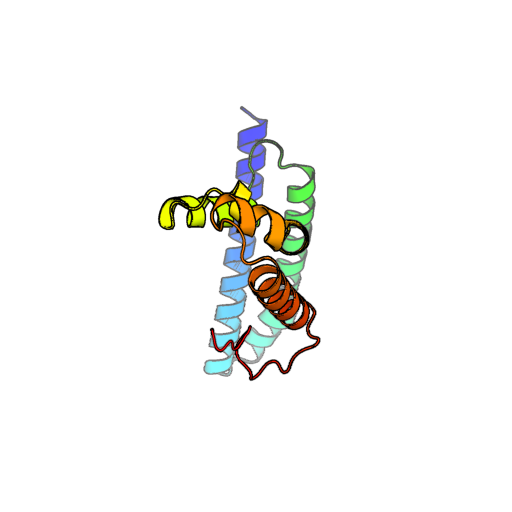M 681 O O . THR A 1 86 ? -17.444 -10.119 2.215 1.00 90.69 86 THR A O 1
ATOM 684 N N . GLY A 1 87 ? -17.754 -8.832 0.405 1.00 89.44 87 GLY A N 1
ATOM 685 C CA . GLY A 1 87 ? -19.002 -8.211 0.850 1.00 89.44 87 GLY A CA 1
ATOM 686 C C . GLY A 1 87 ? -18.813 -7.128 1.921 1.00 89.44 87 GLY A C 1
ATOM 687 O O . GLY A 1 87 ? -19.799 -6.578 2.411 1.00 89.44 87 GLY A O 1
ATOM 688 N N . ILE A 1 88 ? -17.573 -6.804 2.305 1.00 88.00 88 ILE A N 1
ATOM 689 C CA . ILE A 1 88 ? -17.284 -5.769 3.302 1.00 88.00 88 ILE A CA 1
ATOM 690 C C . ILE A 1 88 ? -17.334 -4.398 2.612 1.00 88.00 88 ILE A C 1
ATOM 692 O O . ILE A 1 88 ? -16.615 -4.188 1.638 1.00 88.00 88 ILE A O 1
ATOM 696 N N . PRO A 1 89 ? -18.139 -3.433 3.097 1.00 87.44 89 PRO A N 1
ATOM 697 C CA . PRO A 1 89 ? -18.205 -2.112 2.481 1.00 87.44 89 PRO A CA 1
ATOM 698 C C . PRO A 1 89 ? -16.852 -1.392 2.497 1.00 87.44 89 PRO A C 1
ATOM 700 O O . PRO A 1 89 ? -16.191 -1.355 3.536 1.00 87.44 89 PRO A O 1
ATOM 703 N N . VAL A 1 90 ? -16.505 -0.718 1.393 1.00 86.50 90 VAL A N 1
ATOM 704 C CA . VAL A 1 90 ? -15.273 0.090 1.263 1.00 86.50 90 VAL A CA 1
ATOM 705 C C . VAL A 1 90 ? -15.136 1.095 2.408 1.00 86.50 90 VAL A C 1
ATOM 707 O O . VAL A 1 90 ? -14.054 1.251 2.962 1.00 86.50 90 VAL A O 1
ATOM 710 N N . ALA A 1 91 ? -16.247 1.700 2.840 1.00 84.38 91 ALA A N 1
ATOM 711 C CA . ALA A 1 91 ? -16.268 2.625 3.972 1.00 84.38 91 ALA A CA 1
ATOM 712 C C . ALA A 1 91 ? -15.723 2.005 5.273 1.00 84.38 91 ALA A C 1
ATOM 714 O O . ALA A 1 91 ? -15.049 2.693 6.028 1.00 84.38 91 ALA A O 1
ATOM 715 N N . ARG A 1 92 ? -15.964 0.707 5.519 1.00 82.25 92 ARG A N 1
ATOM 716 C CA . ARG A 1 92 ? -15.409 -0.002 6.686 1.00 82.25 92 ARG A CA 1
ATOM 717 C C . ARG A 1 92 ? -13.952 -0.414 6.493 1.00 82.25 92 ARG A C 1
ATOM 719 O O . ARG A 1 92 ? -13.254 -0.625 7.477 1.00 82.25 92 ARG A O 1
ATOM 726 N N . MET A 1 93 ? -13.512 -0.590 5.248 1.00 82.31 93 MET A N 1
ATOM 727 C CA . MET A 1 93 ? -12.130 -0.959 4.926 1.00 82.31 93 MET A CA 1
ATOM 728 C C . MET A 1 93 ? -11.189 0.244 4.981 1.00 82.31 93 MET A C 1
ATOM 730 O O . MET A 1 93 ? -10.054 0.110 5.418 1.00 82.31 93 MET A O 1
ATOM 734 N N . MET A 1 94 ? -11.672 1.408 4.546 1.00 83.62 94 MET A N 1
ATOM 735 C CA . MET A 1 94 ? -10.930 2.670 4.565 1.00 83.62 94 MET A CA 1
ATOM 736 C C . MET A 1 94 ? -11.060 3.425 5.894 1.00 83.62 94 MET A C 1
ATOM 738 O O . MET A 1 94 ? -10.457 4.484 6.057 1.00 83.62 94 MET A O 1
ATOM 742 N N . GLU A 1 95 ? -11.858 2.913 6.833 1.00 85.06 95 GLU A N 1
ATOM 743 C CA . GLU A 1 95 ? -11.990 3.498 8.163 1.00 85.06 95 GLU A CA 1
ATOM 744 C C . GLU A 1 95 ? -10.640 3.490 8.891 1.00 85.06 95 GLU A C 1
ATOM 746 O O . GLU A 1 95 ? -9.912 2.496 8.896 1.00 85.06 95 GLU A O 1
ATOM 751 N N . SER A 1 96 ? -10.324 4.607 9.547 1.00 88.69 96 SER A N 1
ATOM 752 C CA . SER A 1 96 ? -9.120 4.733 10.361 1.00 88.69 96 SER A CA 1
ATOM 753 C C . SER A 1 96 ? -9.140 3.709 11.497 1.00 88.69 96 SER A C 1
ATOM 755 O O . SER A 1 96 ? -9.981 3.778 12.397 1.00 88.69 96 SER A O 1
ATOM 757 N N . GLU A 1 97 ? -8.171 2.787 11.497 1.00 88.19 97 GLU A N 1
ATOM 758 C CA . GLU A 1 97 ? -8.021 1.785 12.562 1.00 88.19 97 GLU A CA 1
ATOM 759 C C . GLU A 1 97 ? -7.959 2.461 13.939 1.00 88.19 97 GLU A C 1
ATOM 761 O O . GLU A 1 97 ? -8.584 1.998 14.889 1.00 88.19 97 GLU A O 1
ATOM 766 N N . ARG A 1 98 ? -7.306 3.626 14.035 1.00 88.62 98 ARG A N 1
ATOM 767 C CA . ARG A 1 98 ? -7.257 4.426 15.264 1.00 88.62 98 ARG A CA 1
ATOM 768 C C . ARG A 1 98 ? -8.650 4.799 15.772 1.00 88.62 98 ARG A C 1
ATOM 770 O O . ARG A 1 98 ? -8.929 4.617 16.954 1.00 88.62 98 ARG A O 1
ATOM 777 N N . GLU A 1 99 ? -9.510 5.348 14.918 1.00 89.31 99 GLU A N 1
ATOM 778 C CA . GLU A 1 99 ? -10.857 5.770 15.328 1.00 89.31 99 GLU A CA 1
ATOM 779 C C . GLU A 1 99 ? -11.724 4.582 15.735 1.00 8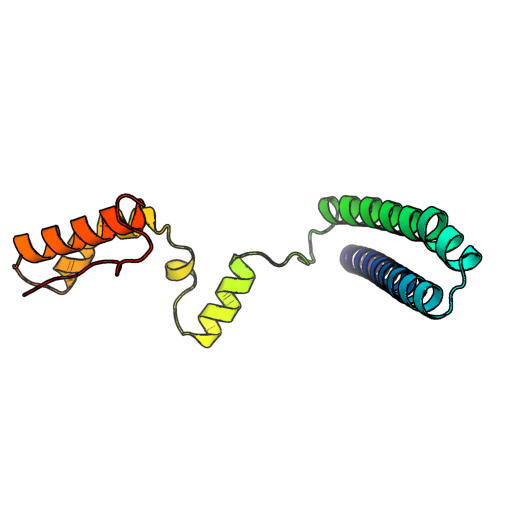9.31 99 GLU A C 1
ATOM 781 O O . GLU A 1 99 ? -12.504 4.683 16.684 1.00 89.31 99 GLU A O 1
ATOM 786 N N . LYS A 1 100 ? -11.551 3.448 15.053 1.00 91.44 100 LYS A N 1
ATOM 787 C CA . LYS A 1 100 ? -12.210 2.188 15.392 1.00 91.44 100 LYS A CA 1
ATOM 788 C C . LYS A 1 100 ? -11.773 1.665 16.762 1.00 91.44 100 LYS A C 1
ATOM 790 O O . LYS A 1 100 ? -12.600 1.222 17.550 1.00 91.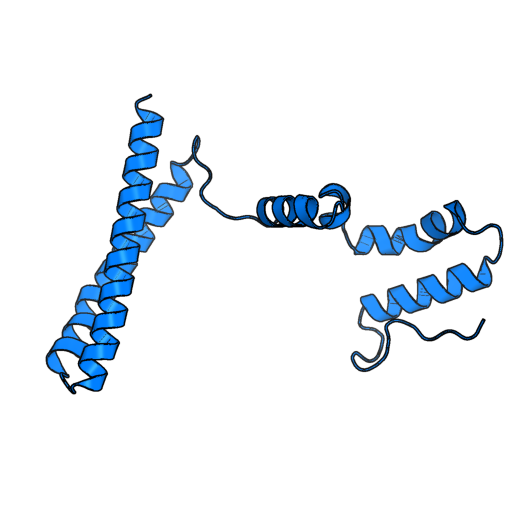44 100 LYS A O 1
ATOM 795 N N . LEU A 1 101 ? -10.482 1.754 17.087 1.00 92.81 101 LEU A N 1
ATOM 796 C CA . LEU A 1 101 ? -9.959 1.355 18.398 1.00 92.81 101 LEU A CA 1
ATOM 797 C C . LEU A 1 101 ? -10.432 2.278 19.533 1.00 92.81 101 LEU A C 1
ATOM 799 O O . LEU A 1 101 ? -10.669 1.805 20.646 1.00 92.81 101 LEU A O 1
ATOM 803 N N . LEU A 1 102 ? -10.575 3.579 19.263 1.00 91.69 102 LEU A N 1
ATOM 804 C CA . LEU A 1 102 ? -11.086 4.552 20.237 1.00 91.69 102 LEU A CA 1
ATOM 805 C C . LEU A 1 102 ? -12.571 4.335 20.554 1.00 91.69 102 LEU A C 1
ATOM 807 O O . LEU A 1 102 ? -12.975 4.522 21.695 1.00 91.69 102 LEU A O 1
ATOM 811 N N . ARG A 1 103 ? -13.368 3.910 19.568 1.00 93.69 103 ARG A N 1
ATOM 812 C CA . ARG A 1 103 ? -14.805 3.626 19.729 1.00 93.69 103 ARG A CA 1
ATOM 813 C C . ARG A 1 103 ? -15.119 2.171 20.090 1.00 93.69 103 ARG A C 1
ATOM 815 O O . ARG A 1 103 ? -16.281 1.833 20.284 1.00 93.69 103 ARG A O 1
ATOM 822 N N . MET A 1 104 ? -14.100 1.321 20.234 1.00 94.06 104 MET A N 1
ATOM 823 C CA . MET A 1 104 ? -14.268 -0.125 20.413 1.00 94.06 104 MET A CA 1
ATOM 824 C C . MET A 1 104 ? -15.193 -0.503 21.576 1.00 94.06 104 MET A C 1
ATOM 826 O O . MET A 1 104 ? -16.027 -1.383 21.410 1.00 94.06 104 MET A O 1
ATOM 830 N N . GLU A 1 105 ? -15.074 0.150 22.733 1.00 94.69 105 GLU A N 1
ATOM 831 C CA . GLU A 1 105 ? -15.915 -0.135 23.911 1.00 94.69 105 GLU A CA 1
ATOM 832 C C . GLU A 1 105 ? -17.382 0.202 23.646 1.00 94.69 105 GLU A C 1
ATOM 834 O O . GLU A 1 105 ? -18.277 -0.580 23.967 1.00 94.69 105 GLU A O 1
ATOM 839 N N . GLN A 1 106 ? -17.627 1.343 23.000 1.00 94.50 106 GLN A N 1
ATOM 840 C CA . GLN A 1 106 ? -18.966 1.783 22.628 1.00 94.50 106 GLN A CA 1
ATOM 841 C C . GLN A 1 106 ? -19.602 0.819 21.620 1.00 94.50 106 GLN A C 1
ATOM 843 O O . GLN A 1 106 ? -20.762 0.442 21.780 1.00 94.50 106 GLN A O 1
ATOM 848 N N . ASP A 1 107 ? -18.843 0.383 20.614 1.00 94.19 107 ASP A N 1
ATOM 849 C CA . ASP A 1 107 ? -19.289 -0.619 19.639 1.00 94.19 107 ASP A CA 1
ATOM 850 C C . ASP A 1 107 ? -19.511 -1.994 20.302 1.00 94.19 107 ASP A C 1
ATOM 852 O O . ASP A 1 107 ? -20.471 -2.696 19.979 1.00 94.19 107 ASP A O 1
ATOM 856 N N . LEU A 1 108 ? -18.666 -2.330 21.285 1.00 95.25 108 LEU A N 1
ATOM 857 C CA . LEU A 1 108 ? -18.818 -3.372 22.308 1.00 95.25 108 LEU A CA 1
ATOM 858 C C . LEU A 1 108 ? -20.245 -3.442 22.862 1.00 95.25 108 LEU A C 1
ATOM 860 O O . LEU A 1 108 ? -21.000 -4.409 22.695 1.00 95.25 108 LEU A O 1
ATOM 864 N N . HIS A 1 109 ? -20.606 -2.346 23.517 1.00 95.94 109 HIS A N 1
ATOM 865 C CA . HIS A 1 109 ? -21.835 -2.204 24.282 1.00 95.94 109 HIS A CA 1
ATOM 866 C C . HIS A 1 109 ? -23.108 -2.124 23.439 1.00 95.94 109 HIS A C 1
ATOM 868 O O . HIS A 1 109 ? -24.196 -2.346 23.965 1.00 95.94 109 HIS A O 1
ATOM 874 N N . GLN A 1 110 ? -23.007 -1.898 22.124 1.00 95.75 110 GLN A N 1
ATOM 875 C CA . GLN A 1 110 ? -24.164 -2.034 21.227 1.00 95.75 110 GLN A CA 1
ATOM 876 C C . GLN A 1 110 ? -24.692 -3.476 21.173 1.00 95.75 110 GLN A C 1
ATOM 878 O O . GLN A 1 110 ? -25.848 -3.698 20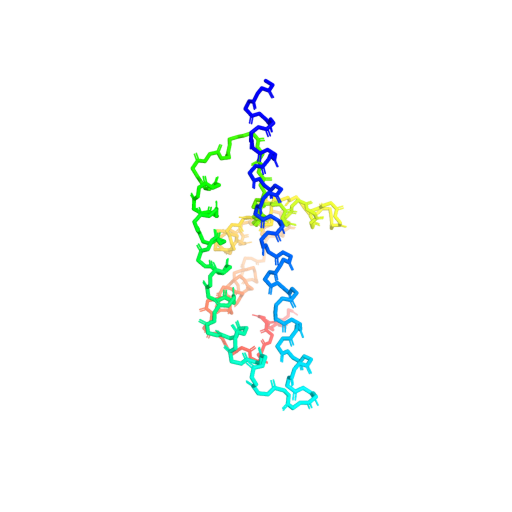.817 1.00 95.75 110 GLN A O 1
ATOM 883 N N . ARG A 1 111 ? -23.848 -4.465 21.499 1.00 95.25 111 ARG A N 1
ATOM 884 C CA . ARG A 1 111 ? -24.200 -5.893 21.467 1.00 95.25 111 ARG A CA 1
ATOM 885 C C . ARG A 1 111 ? -24.060 -6.581 22.822 1.00 95.25 111 ARG A C 1
ATOM 887 O O . ARG A 1 111 ? -24.730 -7.584 23.048 1.00 95.25 111 ARG A O 1
ATOM 894 N N . VAL A 1 112 ? -23.197 -6.071 23.699 1.00 94.12 112 VAL A N 1
ATOM 895 C CA . VAL A 1 112 ? -22.927 -6.636 25.026 1.00 94.12 112 VAL A CA 1
ATOM 896 C C . VAL A 1 112 ? -23.559 -5.758 26.100 1.00 94.12 112 VAL A C 1
ATOM 898 O O . VAL A 1 112 ? -23.173 -4.606 26.294 1.00 94.12 112 VAL A O 1
ATOM 901 N N . ILE A 1 113 ? -24.524 -6.320 26.823 1.00 93.75 113 ILE A N 1
ATOM 902 C CA . ILE A 1 113 ? -25.207 -5.636 27.922 1.00 93.75 113 ILE A CA 1
ATOM 903 C C . ILE A 1 113 ? -24.452 -5.926 29.225 1.00 93.75 113 ILE A C 1
ATOM 905 O O . ILE A 1 113 ? -24.283 -7.085 29.603 1.00 93.75 113 ILE A O 1
ATOM 909 N N . GLY A 1 114 ? -24.022 -4.873 29.924 1.00 93.56 114 GLY A N 1
ATOM 910 C CA . GLY A 1 114 ? -23.218 -4.984 31.144 1.00 93.56 114 GLY A CA 1
ATOM 911 C C . GLY A 1 114 ? -21.768 -5.393 30.865 1.00 93.56 114 GLY A C 1
ATOM 912 O O . GLY A 1 114 ? -21.219 -5.060 29.819 1.00 93.56 114 GLY A O 1
ATOM 913 N N . GLN A 1 115 ? -21.149 -6.111 31.813 1.00 94.00 115 GLN A N 1
ATOM 914 C CA . GLN A 1 115 ? -19.765 -6.609 31.709 1.00 94.00 115 GLN A CA 1
ATOM 915 C C . GLN A 1 115 ? -18.721 -5.512 31.425 1.00 94.00 115 GLN A C 1
ATOM 917 O O . GLN A 1 115 ? -17.758 -5.735 30.695 1.00 94.00 115 GLN A O 1
ATOM 922 N N . ASN A 1 116 ? -18.908 -4.326 32.018 1.00 94.44 116 ASN A N 1
ATOM 923 C CA . ASN A 1 116 ? -18.065 -3.151 31.767 1.00 94.44 116 ASN A CA 1
ATOM 924 C C . ASN A 1 116 ? -16.571 -3.453 31.969 1.00 94.44 116 ASN A C 1
ATOM 926 O O . ASN A 1 116 ? -15.762 -3.127 31.108 1.00 94.44 116 ASN A O 1
ATOM 930 N N . GLU A 1 117 ? -16.220 -4.152 33.053 1.00 94.12 117 GLU A N 1
ATOM 931 C CA . GLU A 1 117 ? -14.832 -4.518 33.362 1.00 94.12 117 GLU A CA 1
ATOM 932 C C . GLU A 1 117 ? -14.215 -5.437 32.295 1.00 94.12 117 GLU A C 1
ATOM 934 O O . GLU A 1 117 ? -13.087 -5.217 31.857 1.00 94.12 117 GLU A O 1
ATOM 939 N N . ALA A 1 118 ? -14.964 -6.434 31.812 1.00 95.06 118 ALA A N 1
ATOM 940 C CA . ALA A 1 118 ? -14.481 -7.341 30.774 1.00 95.06 118 ALA A CA 1
ATOM 941 C C . ALA A 1 118 ? -14.291 -6.613 29.432 1.00 95.06 118 ALA A C 1
ATOM 943 O O . ALA A 1 118 ? -13.276 -6.805 28.758 1.00 95.06 118 ALA A O 1
ATOM 944 N N . VAL A 1 119 ? -15.243 -5.753 29.053 1.00 95.62 119 VAL A N 1
ATOM 945 C CA . VAL A 1 119 ? -15.171 -4.956 27.817 1.00 95.62 119 VAL A CA 1
ATOM 946 C C . VAL A 1 119 ? -13.991 -3.982 27.862 1.00 95.62 119 VAL A C 1
ATOM 948 O O . VAL A 1 119 ? -13.238 -3.889 26.887 1.00 95.62 119 VAL A O 1
ATOM 951 N N . GLU A 1 120 ? -13.777 -3.311 28.994 1.00 94.75 120 GLU A N 1
ATOM 952 C CA . GLU A 1 120 ? -12.646 -2.407 29.210 1.00 94.75 120 GLU A CA 1
ATOM 953 C C . GLU A 1 120 ? -11.306 -3.161 29.164 1.00 94.75 120 GLU A C 1
ATOM 955 O O . GLU A 1 120 ? -10.382 -2.748 28.456 1.00 94.75 120 GLU A O 1
ATOM 960 N N . ALA A 1 121 ? -11.193 -4.306 29.848 1.00 94.31 121 ALA A N 1
ATOM 961 C CA . ALA A 1 121 ? -9.979 -5.124 29.861 1.00 94.31 121 ALA A CA 1
ATOM 962 C C . ALA A 1 121 ? -9.584 -5.610 28.456 1.00 94.31 121 ALA A C 1
ATOM 964 O O . ALA A 1 121 ? -8.415 -5.506 28.061 1.00 94.31 121 ALA A O 1
ATOM 965 N N . VAL A 1 122 ? -10.557 -6.093 27.675 1.00 94.75 122 VAL A N 1
ATOM 966 C CA . VAL A 1 122 ? -10.338 -6.544 26.293 1.00 94.75 122 VAL A CA 1
ATOM 967 C C . VAL A 1 122 ? -9.930 -5.380 25.395 1.00 94.75 122 VAL A C 1
ATOM 969 O O . VAL A 1 122 ? -8.927 -5.472 24.681 1.00 94.75 122 VAL A O 1
ATOM 972 N N . SER A 1 123 ? -10.649 -4.259 25.470 1.00 94.69 123 SER A N 1
ATOM 973 C CA . SER A 1 123 ? -10.378 -3.081 24.641 1.00 94.69 123 SER A CA 1
ATOM 974 C C . SER A 1 123 ? -8.997 -2.487 24.935 1.00 94.69 123 SER A C 1
ATOM 976 O O . SER A 1 123 ? -8.235 -2.186 24.012 1.00 94.69 123 SER A O 1
ATOM 978 N N . ASN A 1 124 ? -8.612 -2.407 26.213 1.00 93.19 124 ASN A N 1
ATOM 979 C CA . ASN A 1 124 ? -7.282 -1.971 26.640 1.00 93.19 124 ASN A CA 1
ATOM 980 C C . ASN A 1 124 ? -6.169 -2.892 26.129 1.00 93.19 124 ASN A C 1
ATOM 982 O O . ASN A 1 124 ? -5.147 -2.412 25.633 1.00 93.19 124 ASN A O 1
ATOM 986 N N . ALA A 1 125 ? -6.348 -4.211 26.218 1.00 93.12 125 ALA A N 1
ATOM 987 C CA . ALA A 1 12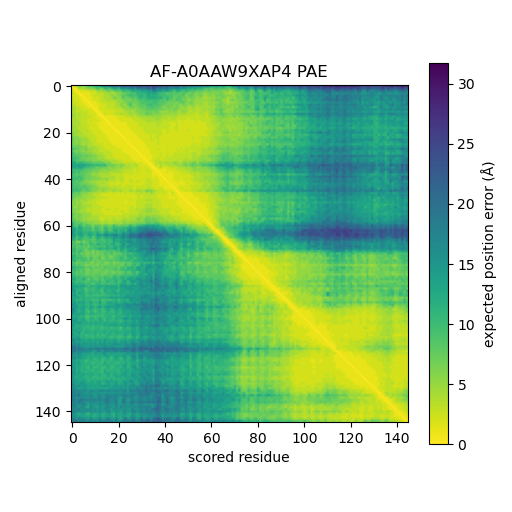5 ? -5.364 -5.167 25.721 1.00 93.12 125 ALA A CA 1
ATOM 988 C C . ALA A 1 125 ? -5.171 -5.061 24.198 1.00 93.12 125 ALA A C 1
ATOM 990 O O . ALA A 1 125 ? -4.028 -4.964 23.745 1.00 93.12 125 ALA A O 1
ATOM 991 N N . ILE A 1 126 ? -6.258 -4.978 23.422 1.00 93.62 126 ILE A N 1
ATOM 992 C CA . ILE A 1 126 ? -6.175 -4.833 21.961 1.00 93.62 126 ILE A CA 1
ATOM 993 C C . ILE A 1 126 ? -5.515 -3.499 21.581 1.00 93.62 126 ILE A C 1
ATOM 995 O O . ILE A 1 126 ? -4.644 -3.481 20.710 1.00 93.62 126 ILE A O 1
ATOM 999 N N . ARG A 1 127 ? -5.854 -2.390 22.259 1.00 93.56 127 ARG A N 1
ATOM 1000 C CA . ARG A 1 127 ? -5.200 -1.086 22.038 1.00 93.56 127 ARG A CA 1
ATOM 1001 C C . ARG A 1 127 ? -3.697 -1.137 22.308 1.00 93.56 127 ARG A C 1
ATOM 1003 O O . ARG A 1 127 ? -2.929 -0.633 21.494 1.00 93.56 127 ARG A O 1
ATOM 1010 N N . ARG A 1 128 ? -3.261 -1.781 23.399 1.00 91.94 128 ARG A N 1
ATOM 1011 C CA . ARG A 1 128 ? -1.826 -1.955 23.704 1.00 91.94 128 ARG A CA 1
ATOM 1012 C C . ARG A 1 128 ? -1.101 -2.767 22.635 1.00 91.94 128 ARG A C 1
ATOM 1014 O O . ARG A 1 128 ? -0.004 -2.382 22.238 1.00 91.94 128 ARG A O 1
ATOM 1021 N N . SER A 1 129 ? -1.708 -3.853 22.158 1.00 92.19 129 SER A N 1
ATOM 1022 C CA . SER A 1 129 ? -1.128 -4.673 21.090 1.00 92.19 129 SER A CA 1
ATOM 1023 C C . SER A 1 129 ? -0.987 -3.881 19.788 1.00 92.19 129 SER A C 1
ATOM 1025 O O . SER A 1 129 ? 0.096 -3.836 19.209 1.00 92.19 129 SER A O 1
ATOM 1027 N N . ARG A 1 130 ? -2.039 -3.165 19.373 1.00 91.56 130 ARG A N 1
ATOM 1028 C CA . ARG A 1 130 ? -2.032 -2.347 18.148 1.00 91.56 130 ARG A CA 1
ATOM 1029 C C . ARG A 1 130 ? -1.119 -1.124 18.228 1.00 91.56 130 ARG A C 1
ATOM 1031 O O . ARG A 1 130 ? -0.590 -0.703 17.208 1.00 91.56 130 ARG A O 1
ATOM 1038 N N . ALA A 1 131 ? -0.890 -0.589 19.426 1.00 90.88 131 ALA A N 1
ATOM 1039 C CA . ALA A 1 131 ? 0.081 0.477 19.668 1.00 90.88 131 ALA A CA 1
ATOM 1040 C C . ALA A 1 131 ? 1.544 -0.012 19.685 1.00 90.88 131 ALA A C 1
ATOM 1042 O O . ALA A 1 131 ? 2.445 0.795 19.897 1.00 90.88 131 ALA A O 1
ATOM 1043 N N . GLY A 1 132 ? 1.797 -1.317 19.511 1.00 90.81 132 GLY A N 1
ATOM 1044 C CA . GLY A 1 132 ? 3.147 -1.884 19.559 1.00 90.81 132 GLY A CA 1
ATOM 1045 C C . GLY A 1 132 ? 3.752 -1.932 20.966 1.00 90.81 132 GLY A C 1
ATOM 1046 O O . GLY A 1 132 ? 4.952 -2.128 21.111 1.00 90.81 132 GLY A O 1
ATOM 1047 N N . LEU A 1 133 ? 2.935 -1.770 22.014 1.00 90.12 133 LEU A N 1
ATOM 1048 C CA . LEU A 1 133 ? 3.371 -1.864 23.415 1.00 90.12 133 LEU A CA 1
ATOM 1049 C C . LEU A 1 133 ? 3.459 -3.320 23.908 1.00 90.12 133 LEU A C 1
ATOM 1051 O O . LEU A 1 133 ? 3.777 -3.561 25.069 1.00 90.12 133 LEU A O 1
ATOM 1055 N N . SER A 1 134 ? 3.114 -4.293 23.060 1.00 87.81 134 SER A N 1
ATOM 1056 C CA . SER A 1 134 ? 3.135 -5.730 23.360 1.00 87.81 134 SER A CA 1
ATOM 1057 C C . SER A 1 134 ? 4.127 -6.459 22.456 1.00 87.81 134 SER A C 1
ATOM 1059 O O . SER A 1 134 ? 4.421 -5.997 21.357 1.00 87.81 134 SER A O 1
ATOM 1061 N N . ASP A 1 135 ? 4.619 -7.608 22.918 1.00 90.06 135 ASP A N 1
ATOM 1062 C CA . ASP A 1 135 ? 5.520 -8.476 22.153 1.00 90.06 135 ASP A CA 1
ATOM 1063 C C . ASP A 1 135 ? 4.881 -8.890 20.805 1.00 90.06 135 ASP A C 1
ATOM 1065 O O . ASP A 1 135 ? 3.806 -9.500 20.821 1.00 90.06 135 ASP A O 1
ATOM 1069 N N . PRO A 1 136 ? 5.520 -8.603 19.652 1.00 89.75 136 PRO A N 1
ATOM 1070 C CA . PRO A 1 136 ? 5.006 -8.966 18.329 1.00 89.75 136 PRO A CA 1
ATOM 1071 C C . PRO A 1 136 ? 4.815 -10.473 18.109 1.00 89.75 136 PRO A C 1
ATOM 1073 O O . PRO A 1 136 ? 4.037 -10.865 17.243 1.00 89.75 136 PRO A O 1
ATOM 1076 N N . ASN A 1 137 ? 5.509 -11.323 18.875 1.00 92.19 137 ASN A N 1
ATOM 1077 C CA . ASN A 1 137 ? 5.426 -12.782 18.750 1.00 92.19 137 ASN A CA 1
ATOM 1078 C C . ASN A 1 137 ? 4.291 -13.399 19.583 1.00 92.19 137 ASN A C 1
ATOM 1080 O O . ASN A 1 137 ? 4.158 -14.622 19.645 1.00 92.19 137 ASN A O 1
ATOM 1084 N N . ARG A 1 138 ? 3.485 -12.575 20.260 1.00 90.69 138 ARG A N 1
ATOM 1085 C CA . ARG A 1 138 ? 2.354 -13.014 21.083 1.00 90.69 138 ARG A CA 1
ATO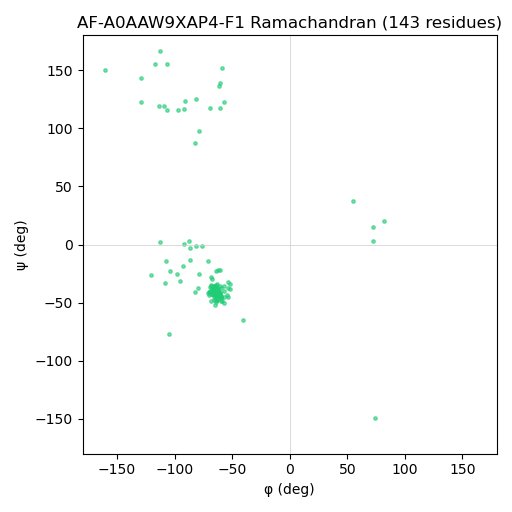M 1086 C C . ARG A 1 138 ? 1.019 -12.698 20.404 1.00 90.69 138 ARG A C 1
ATOM 1088 O O . ARG A 1 138 ? 0.942 -11.779 19.590 1.00 90.69 138 ARG A O 1
ATOM 1095 N N . PRO A 1 139 ? -0.056 -13.441 20.732 1.00 91.75 139 PRO A N 1
ATOM 1096 C CA . PRO A 1 139 ? -1.387 -13.116 20.231 1.00 91.75 139 PRO A CA 1
ATOM 1097 C C . PRO A 1 139 ? -1.804 -11.700 20.650 1.00 91.75 139 PRO A C 1
ATOM 1099 O O . PRO A 1 139 ? -1.403 -11.212 21.706 1.00 91.75 139 PRO A O 1
ATOM 1102 N N . ILE A 1 140 ? -2.667 -11.076 19.838 1.00 89.25 140 ILE A N 1
ATOM 1103 C CA . ILE A 1 140 ? -3.171 -9.701 20.038 1.00 89.25 140 ILE A CA 1
ATOM 1104 C C . ILE A 1 140 ? -3.752 -9.501 21.450 1.00 89.25 140 ILE A C 1
ATOM 1106 O O . ILE A 1 140 ? -3.630 -8.431 22.042 1.00 89.25 140 ILE A O 1
ATOM 1110 N N . GLY A 1 141 ? -4.367 -10.542 22.004 1.00 90.19 141 GLY A N 1
ATOM 1111 C CA . GLY A 1 141 ? -4.788 -10.613 23.395 1.00 90.19 141 GLY A CA 1
ATOM 1112 C C . GLY A 1 141 ? -5.002 -12.067 23.802 1.00 90.19 141 GLY A C 1
ATOM 1113 O O . GLY A 1 141 ? -5.345 -12.904 22.968 1.00 90.19 141 GLY A O 1
ATOM 1114 N N . SER A 1 142 ? -4.786 -12.363 25.081 1.00 91.44 142 SER A N 1
ATOM 1115 C CA . SER A 1 142 ? -5.094 -13.653 25.698 1.00 91.44 142 SER A CA 1
ATOM 1116 C C . SER A 1 142 ? -5.912 -13.375 26.947 1.00 91.44 142 SER A C 1
ATOM 1118 O O . SER A 1 142 ? -5.458 -12.638 27.821 1.00 91.44 142 SER A O 1
ATOM 1120 N N . PHE A 1 143 ? -7.108 -13.948 27.017 1.00 93.38 143 PHE A N 1
ATOM 1121 C CA . PHE A 1 143 ? -8.071 -13.690 28.082 1.00 93.38 143 PHE A CA 1
ATOM 1122 C C . PHE A 1 143 ? -8.561 -15.016 28.655 1.00 93.38 143 PHE A C 1
ATOM 1124 O O . PHE A 1 143 ? -8.729 -15.986 27.915 1.00 93.38 143 PHE A O 1
ATOM 1131 N N . LEU A 1 144 ? -8.786 -15.036 29.965 1.00 92.00 144 LEU A N 1
ATOM 1132 C CA . LEU A 1 144 ? -9.518 -16.087 30.659 1.00 92.00 144 LEU A CA 1
ATOM 1133 C C . LEU A 1 144 ? -10.797 -15.431 31.181 1.00 92.00 144 LEU A C 1
ATOM 1135 O O . LEU A 1 144 ? -10.703 -14.450 31.919 1.00 92.00 144 LEU A O 1
ATOM 1139 N N . PHE A 1 145 ? -11.944 -15.925 30.724 1.00 87.38 145 PHE A N 1
ATOM 1140 C CA . PHE A 1 145 ? -13.269 -15.416 31.072 1.00 87.38 145 PHE A CA 1
ATOM 1141 C C . PHE A 1 145 ? -13.963 -16.359 32.047 1.00 87.38 145 PHE A C 1
ATOM 1143 O O . PHE A 1 145 ? -13.797 -17.589 31.872 1.00 87.38 145 PHE A O 1
#

Nearest PDB structures (foldseek):
  4ciu-assembly1_A  TM=9.494E-01  e=3.253E-15  Escherichia coli
  6rn3-assembly1_E  TM=6.755E-01  e=1.539E-13  Escherichia coli HVH 50 (4-2593475)
  5og1-assembly1_A  TM=7.664E-01  e=1.151E-12  Escherichia coli K-12
  6rn4-assembly1_B  TM=6.215E-01  e=5.262E-13  Escherichia coli HVH 50 (4-2593475)
  5ofo-assembly1_D  TM=6.192E-01  e=6.581E-13  Escherichia coli K-12

Foldseek 3Di:
DVLVVVLVVLVVVLVVLVVVLVVLVVVLVVCVVVVVPVSNCCSVPPVNVVSVVVNVVSVVVNVVRDDPDDPDDDPLNVLVVVCVVVVDDSCVVPDDPVVCLVCQLVVVCVPDPDPSVVSVVLSVLLVCLVVVVDDPVDPSDDDDD